Protein AF-A0AAW5YZK3-F1 (afdb_monomer)

Structure (mmCIF, N/CA/C/O backbone):
data_AF-A0AAW5YZK3-F1
#
_entry.id   AF-A0AAW5YZK3-F1
#
loop_
_atom_site.group_PDB
_atom_site.id
_atom_site.type_symbol
_atom_site.label_atom_id
_atom_site.label_alt_id
_atom_site.label_comp_id
_atom_site.label_asym_id
_atom_site.label_entity_id
_atom_site.label_seq_id
_atom_site.pdbx_PDB_ins_code
_atom_site.Cartn_x
_atom_site.Cartn_y
_atom_site.Cartn_z
_atom_site.occupancy
_atom_site.B_iso_or_equiv
_atom_site.auth_seq_id
_atom_site.auth_comp_id
_atom_site.auth_asym_id
_atom_site.auth_atom_id
_atom_site.pdbx_PDB_model_num
ATOM 1 N N . MET A 1 1 ? 20.828 -1.463 -5.508 1.00 74.38 1 MET A N 1
ATOM 2 C CA . MET A 1 1 ? 20.320 -0.079 -5.630 1.00 74.38 1 MET A CA 1
ATOM 3 C C . MET A 1 1 ? 19.887 0.434 -4.264 1.00 74.38 1 MET A C 1
ATOM 5 O O . MET A 1 1 ? 19.365 -0.356 -3.493 1.00 74.38 1 MET A O 1
ATOM 9 N N . ILE A 1 2 ? 20.081 1.724 -3.973 1.00 88.00 2 ILE A N 1
ATOM 10 C CA . ILE A 1 2 ? 19.646 2.349 -2.715 1.00 88.00 2 ILE A CA 1
ATOM 11 C C . ILE A 1 2 ? 18.360 3.149 -2.961 1.00 88.00 2 ILE A C 1
ATOM 13 O O . ILE A 1 2 ? 18.323 4.007 -3.843 1.00 88.00 2 ILE A O 1
ATOM 17 N N . ALA A 1 3 ? 17.303 2.862 -2.199 1.00 93.88 3 ALA A N 1
ATOM 18 C CA . ALA A 1 3 ? 16.050 3.607 -2.276 1.00 93.88 3 ALA A CA 1
ATOM 19 C C . ALA A 1 3 ? 16.215 5.030 -1.715 1.00 93.88 3 ALA A C 1
ATOM 21 O O . ALA A 1 3 ? 16.906 5.255 -0.723 1.00 93.88 3 ALA A O 1
ATOM 22 N N . ASN A 1 4 ? 15.553 5.997 -2.341 1.00 95.62 4 ASN A N 1
ATOM 23 C CA . ASN A 1 4 ? 15.430 7.355 -1.848 1.00 95.62 4 ASN A CA 1
ATOM 24 C C . ASN A 1 4 ? 14.722 7.316 -0.488 1.00 95.62 4 ASN A C 1
ATOM 26 O O . ASN A 1 4 ? 13.678 6.680 -0.344 1.00 95.62 4 ASN A O 1
ATOM 30 N N . ARG A 1 5 ? 15.262 8.035 0.499 1.00 94.44 5 ARG A N 1
ATOM 31 C CA . ARG A 1 5 ? 14.713 8.100 1.864 1.00 94.44 5 ARG A CA 1
ATOM 32 C C . ARG A 1 5 ? 13.261 8.595 1.945 1.00 94.44 5 ARG A C 1
ATOM 34 O O . ARG A 1 5 ? 12.606 8.359 2.951 1.00 94.44 5 ARG A O 1
ATOM 41 N N . PHE A 1 6 ? 12.776 9.293 0.919 1.00 95.25 6 PHE A N 1
ATOM 42 C CA . PHE A 1 6 ? 11.408 9.805 0.811 1.00 95.25 6 PHE A CA 1
ATOM 43 C C . PHE A 1 6 ? 10.542 8.997 -0.164 1.00 95.25 6 PHE A C 1
ATOM 45 O O . PHE A 1 6 ? 9.421 9.400 -0.471 1.00 95.25 6 PHE A O 1
ATOM 52 N N . TYR A 1 7 ? 11.031 7.857 -0.662 1.00 96.81 7 TYR A N 1
ATOM 53 C CA . TYR A 1 7 ? 10.205 6.949 -1.446 1.00 96.81 7 TYR A CA 1
ATOM 54 C C . TYR A 1 7 ? 9.091 6.364 -0.555 1.00 96.81 7 TYR A C 1
ATOM 56 O O . TYR A 1 7 ? 9.376 5.804 0.507 1.00 96.81 7 TYR A O 1
ATOM 64 N N . PRO A 1 8 ? 7.814 6.458 -0.956 1.00 97.06 8 PRO A N 1
ATOM 65 C CA . PRO A 1 8 ? 6.667 6.164 -0.095 1.00 97.06 8 PRO A CA 1
ATOM 66 C C . PRO A 1 8 ? 6.359 4.659 -0.006 1.00 97.06 8 PRO A C 1
ATOM 68 O O . PRO A 1 8 ? 5.234 4.241 -0.275 1.00 97.06 8 PRO A O 1
ATOM 71 N N . SER A 1 9 ? 7.329 3.819 0.361 1.00 97.19 9 SER A N 1
ATOM 72 C CA . SER A 1 9 ? 7.193 2.351 0.330 1.00 97.19 9 SER A CA 1
ATOM 73 C C . SER A 1 9 ? 5.989 1.825 1.125 1.00 97.19 9 SER A C 1
ATOM 75 O O . SER A 1 9 ? 5.277 0.951 0.639 1.00 97.19 9 SER A O 1
ATOM 77 N N . SER A 1 10 ? 5.703 2.393 2.299 1.00 96.88 10 SER A N 1
ATOM 78 C CA . SER A 1 10 ? 4.558 2.007 3.139 1.00 96.88 10 SER A CA 1
ATOM 79 C C . SER A 1 10 ? 3.222 2.626 2.710 1.00 96.88 10 SER A C 1
ATOM 81 O O . SER A 1 10 ? 2.168 2.138 3.106 1.00 96.88 10 SER A O 1
ATOM 83 N N . GLN A 1 11 ? 3.236 3.680 1.887 1.00 97.62 11 GLN A N 1
ATOM 84 C CA . GLN A 1 11 ? 2.025 4.378 1.423 1.00 97.62 11 GLN A CA 1
ATOM 85 C C . GLN A 1 11 ? 1.646 4.013 -0.022 1.00 97.62 11 GLN A C 1
ATOM 87 O O . GLN A 1 11 ? 0.501 4.215 -0.435 1.00 97.62 11 GLN A O 1
ATOM 92 N N . ARG A 1 12 ? 2.581 3.455 -0.796 1.00 97.88 12 ARG A N 1
ATOM 93 C CA . ARG A 1 12 ? 2.379 2.984 -2.168 1.00 97.88 12 ARG A CA 1
ATOM 94 C C . ARG A 1 12 ? 1.769 1.584 -2.178 1.00 97.88 12 ARG A C 1
ATOM 96 O O . ARG A 1 12 ? 2.127 0.735 -1.373 1.00 97.88 12 ARG A O 1
ATOM 103 N N . CYS A 1 13 ? 0.850 1.316 -3.093 1.00 98.25 13 CYS A N 1
ATOM 104 C CA . CYS A 1 13 ? 0.305 -0.021 -3.294 1.00 98.25 13 CYS A CA 1
ATOM 105 C C . CYS A 1 13 ? 1.244 -0.820 -4.194 1.00 98.25 13 CYS A C 1
ATOM 107 O O . CYS A 1 13 ? 1.470 -0.415 -5.333 1.00 98.25 13 CYS A O 1
ATOM 109 N N . ALA A 1 14 ? 1.723 -1.974 -3.734 1.00 97.94 14 ALA A N 1
ATOM 110 C CA . ALA A 1 14 ? 2.561 -2.846 -4.553 1.00 97.94 14 ALA A CA 1
ATOM 111 C C . ALA A 1 14 ? 1.828 -3.380 -5.801 1.00 97.94 14 ALA A C 1
ATOM 113 O O . ALA A 1 14 ? 2.454 -3.606 -6.829 1.00 97.94 14 ALA A O 1
ATOM 114 N N . ALA A 1 15 ? 0.498 -3.524 -5.739 1.00 97.75 15 ALA A N 1
ATOM 115 C CA . ALA A 1 15 ? -0.296 -4.104 -6.825 1.00 97.75 15 ALA A CA 1
ATOM 116 C C . ALA A 1 15 ? -0.652 -3.120 -7.953 1.00 97.75 15 ALA A C 1
ATOM 118 O O . ALA A 1 15 ? -0.796 -3.533 -9.098 1.00 97.75 15 ALA A O 1
ATOM 119 N N . CYS A 1 16 ? -0.834 -1.829 -7.653 1.00 97.62 16 CYS A N 1
ATOM 120 C CA . CYS A 1 16 ? -1.260 -0.841 -8.660 1.00 97.62 16 CYS A CA 1
ATOM 121 C C . CYS A 1 16 ? -0.438 0.453 -8.678 1.00 97.62 16 CYS A C 1
ATOM 123 O O . CYS A 1 16 ? -0.715 1.347 -9.472 1.00 97.62 16 CYS A O 1
ATOM 125 N N . GLY A 1 17 ? 0.533 0.605 -7.776 1.00 96.75 17 GLY A N 1
ATOM 126 C CA . GLY A 1 17 ? 1.386 1.788 -7.680 1.00 96.75 17 GLY A CA 1
ATOM 127 C C . GLY A 1 17 ? 0.720 3.048 -7.118 1.00 96.75 17 GLY A C 1
ATOM 128 O O . GLY A 1 17 ? 1.411 4.051 -6.955 1.00 96.75 17 GLY A O 1
ATOM 129 N N . ASN A 1 18 ? -0.579 3.022 -6.791 1.00 97.06 18 ASN A N 1
ATOM 130 C CA . ASN A 1 18 ? -1.264 4.167 -6.183 1.00 97.06 18 ASN A CA 1
ATOM 131 C C . ASN A 1 18 ? -0.648 4.523 -4.825 1.00 97.06 18 ASN A C 1
ATOM 133 O O . ASN A 1 18 ? -0.402 3.633 -4.012 1.00 97.06 18 ASN A O 1
ATOM 137 N N . VAL A 1 19 ? -0.451 5.813 -4.559 1.00 97.44 19 VAL A N 1
ATOM 138 C CA . VAL A 1 19 ? 0.102 6.305 -3.291 1.00 97.44 19 VAL A CA 1
ATOM 139 C C . VAL A 1 19 ? -1.014 6.949 -2.489 1.00 97.44 19 VAL A C 1
ATOM 141 O O . VAL A 1 19 ? -1.726 7.814 -2.995 1.00 97.44 19 VAL A O 1
ATOM 144 N N . LYS A 1 20 ? -1.169 6.516 -1.239 1.00 96.94 20 LYS A N 1
ATOM 145 C CA . LYS A 1 20 ? -2.121 7.108 -0.2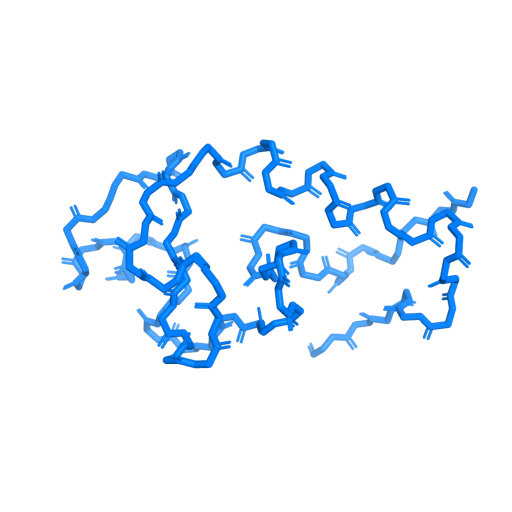98 1.00 96.94 20 LYS A CA 1
ATOM 146 C C . LYS A 1 20 ? -1.774 8.575 -0.035 1.00 96.94 20 LYS A C 1
ATOM 148 O O . LYS A 1 20 ? -0.611 8.905 0.199 1.00 96.94 20 LYS A O 1
ATOM 153 N N . LYS A 1 21 ? -2.791 9.433 -0.055 1.00 95.00 21 LYS A N 1
ATOM 154 C CA . LYS A 1 21 ? -2.694 10.873 0.217 1.00 95.00 21 LYS A CA 1
ATOM 155 C C . LYS A 1 21 ? -3.581 11.229 1.402 1.00 95.00 21 LYS A C 1
ATOM 157 O O . LYS A 1 21 ? -4.499 10.479 1.714 1.00 95.00 21 LYS A O 1
ATOM 162 N N . ASP A 1 22 ? -3.267 12.343 2.052 1.00 93.94 22 ASP A N 1
ATOM 163 C CA . ASP A 1 22 ? -4.106 12.955 3.083 1.00 93.94 22 ASP A CA 1
ATOM 164 C C . ASP A 1 22 ? -4.580 11.961 4.158 1.00 93.94 22 ASP A C 1
ATOM 166 O O . ASP A 1 22 ? -3.759 11.301 4.804 1.00 93.94 22 ASP A O 1
ATOM 170 N N . ASP A 1 23 ? -5.891 11.848 4.348 1.00 93.88 23 ASP A N 1
ATOM 171 C CA . ASP A 1 23 ? -6.535 11.014 5.358 1.00 93.88 23 ASP A CA 1
ATOM 172 C C . ASP A 1 23 ? -6.623 9.525 4.978 1.00 93.88 23 ASP A C 1
ATOM 174 O O . ASP A 1 23 ? -6.998 8.703 5.808 1.00 93.88 23 ASP A O 1
ATOM 178 N N . GLU A 1 24 ? -6.186 9.153 3.775 1.00 95.44 24 GLU A N 1
ATOM 179 C CA . GLU A 1 24 ? -6.070 7.757 3.338 1.00 95.44 24 GLU A CA 1
ATOM 180 C C . GLU A 1 24 ? -4.736 7.124 3.762 1.00 95.44 24 GLU A C 1
ATOM 182 O O . GLU A 1 24 ? -4.533 5.912 3.589 1.00 95.44 24 GLU A O 1
ATOM 187 N N . LYS A 1 25 ? -3.790 7.944 4.248 1.00 97.19 25 LYS A N 1
ATOM 188 C CA . LYS A 1 25 ? -2.453 7.512 4.671 1.00 97.19 25 LYS A CA 1
ATOM 189 C C . LYS A 1 25 ? -2.527 6.584 5.877 1.00 97.19 25 LYS A C 1
ATOM 191 O O . LYS A 1 25 ? -3.375 6.722 6.752 1.00 97.19 25 LYS A O 1
ATOM 196 N N . ILE A 1 26 ? -1.549 5.686 5.968 1.00 96.50 26 ILE A N 1
ATOM 197 C CA . ILE A 1 26 ? -1.333 4.855 7.158 1.00 96.50 26 ILE A CA 1
ATOM 198 C C . ILE A 1 26 ? -0.706 5.726 8.251 1.00 96.50 26 ILE A C 1
ATOM 200 O O . ILE A 1 26 ? 0.511 5.759 8.433 1.00 96.50 26 ILE A O 1
ATOM 204 N N . THR A 1 27 ? -1.554 6.490 8.927 1.00 95.88 27 THR A N 1
ATOM 205 C CA . THR A 1 27 ? -1.270 7.323 10.100 1.00 95.88 27 THR A CA 1
ATOM 206 C C . THR A 1 27 ? -2.288 6.989 11.187 1.00 95.88 27 THR A C 1
ATOM 208 O O . THR A 1 27 ? -3.257 6.280 10.933 1.00 95.88 27 THR A O 1
ATOM 211 N N . LEU A 1 28 ? -2.122 7.523 12.399 1.00 95.50 28 LEU A N 1
ATOM 212 C CA . LEU A 1 28 ? -3.136 7.364 13.449 1.00 95.50 28 LEU A CA 1
ATOM 213 C C . LEU A 1 28 ? -4.518 7.877 13.004 1.00 95.50 28 LEU A C 1
ATOM 215 O O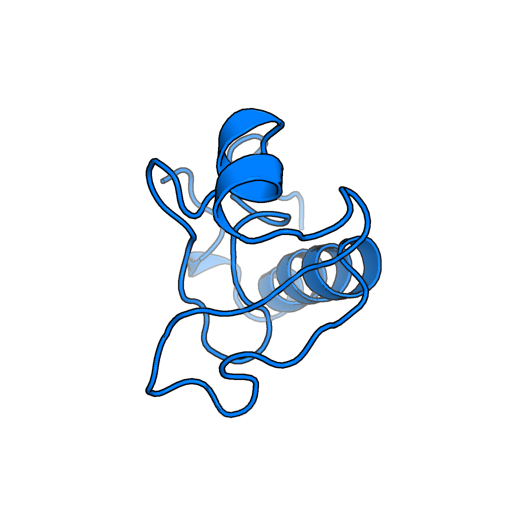 . LEU A 1 28 ? -5.524 7.208 13.232 1.00 95.50 28 LEU A O 1
ATOM 219 N N . SER A 1 29 ? -4.567 9.032 12.332 1.00 95.38 29 SER A N 1
ATOM 220 C CA . SER A 1 29 ? -5.811 9.626 11.834 1.00 95.38 29 SER A CA 1
ATOM 221 C C . SER A 1 29 ? -6.434 8.822 10.693 1.00 95.38 29 SER A C 1
ATOM 223 O O . SER A 1 29 ? -7.628 8.531 10.753 1.00 95.38 29 SER A O 1
ATOM 225 N N . GLY A 1 30 ? -5.647 8.406 9.696 1.00 96.69 30 GLY A N 1
ATOM 226 C CA . GLY A 1 30 ? -6.169 7.617 8.578 1.00 96.69 30 GLY A CA 1
ATOM 227 C C . GLY A 1 30 ? -6.609 6.217 9.001 1.00 96.69 30 GLY A C 1
ATOM 228 O O . GLY A 1 30 ? -7.686 5.758 8.629 1.00 96.69 30 GLY A O 1
ATOM 229 N N . ASN A 1 31 ? -5.856 5.572 9.894 1.00 96.38 31 ASN A N 1
ATOM 230 C CA . ASN A 1 31 ? -6.250 4.289 10.475 1.00 96.38 31 ASN A CA 1
ATOM 231 C C . ASN A 1 31 ? -7.580 4.393 11.231 1.00 96.38 31 ASN A C 1
ATOM 233 O O . ASN A 1 31 ? -8.448 3.540 11.068 1.00 96.38 31 ASN A O 1
ATOM 237 N N . LYS A 1 32 ? -7.777 5.469 12.006 1.00 97.12 32 LYS A N 1
ATOM 238 C CA . LYS A 1 32 ? -9.047 5.734 12.694 1.00 97.12 32 LYS A CA 1
ATOM 239 C C . LYS A 1 32 ? -10.200 5.962 11.710 1.00 97.12 32 LYS A C 1
ATOM 241 O O . LYS A 1 32 ? -11.284 5.443 11.950 1.00 97.12 32 LYS A O 1
ATOM 246 N N . LYS A 1 33 ? -9.975 6.699 10.613 1.00 96.69 33 LYS A N 1
ATOM 247 C CA . LYS A 1 33 ? -10.981 6.944 9.561 1.00 96.69 33 LYS A CA 1
ATOM 248 C C . LYS A 1 33 ? -11.475 5.642 8.929 1.00 96.69 33 LYS A C 1
ATOM 250 O O . LYS A 1 33 ? -12.671 5.493 8.699 1.00 96.69 33 LYS A O 1
ATOM 255 N N . HIS A 1 34 ? -10.563 4.716 8.646 1.00 96.06 34 HIS A N 1
ATOM 256 C CA . HIS A 1 34 ? -10.880 3.488 7.915 1.00 96.06 34 HIS A CA 1
ATOM 257 C C . HIS A 1 34 ? -11.087 2.250 8.794 1.00 96.06 34 HIS A C 1
ATOM 259 O O . HIS A 1 34 ? -11.432 1.193 8.271 1.00 96.06 34 HIS A O 1
ATOM 265 N N . GLY A 1 35 ? -10.871 2.354 10.106 1.00 96.75 35 GLY A N 1
ATOM 266 C CA . GLY A 1 35 ? -10.965 1.216 11.021 1.00 96.75 35 GLY A CA 1
ATOM 267 C C . GLY A 1 35 ? -9.883 0.153 10.794 1.00 96.75 35 GLY A C 1
ATOM 268 O O . GLY A 1 35 ? -10.129 -1.020 11.054 1.00 96.75 35 GLY A O 1
ATOM 269 N N . THR A 1 36 ? -8.704 0.542 10.299 1.00 96.94 36 THR A N 1
ATOM 270 C CA . THR A 1 36 ? -7.593 -0.379 10.000 1.00 96.94 36 THR A CA 1
ATOM 271 C C . THR A 1 36 ? -6.538 -0.367 11.100 1.00 96.94 36 THR A C 1
ATOM 273 O O . THR A 1 36 ? -6.274 0.662 11.728 1.00 96.94 36 THR A O 1
ATOM 276 N N . LYS A 1 37 ? -5.865 -1.498 11.314 1.00 97.44 37 LYS A N 1
ATOM 277 C CA . LYS A 1 37 ? -4.703 -1.568 12.210 1.00 97.44 37 LYS A CA 1
ATOM 278 C C . LYS A 1 37 ? -3.467 -0.971 11.543 1.00 97.44 37 LYS A C 1
ATOM 280 O O . LYS A 1 37 ? -3.377 -0.843 10.326 1.00 97.44 37 LYS A O 1
ATOM 285 N N . HIS A 1 38 ? -2.467 -0.609 12.343 1.00 96.25 38 HIS A N 1
ATOM 286 C CA . HIS A 1 38 ? -1.257 0.030 11.820 1.00 96.25 38 HIS A CA 1
ATOM 287 C C . HIS A 1 38 ? -0.350 -0.906 11.003 1.00 96.25 38 HIS A C 1
ATOM 289 O O . HIS A 1 38 ? 0.433 -0.422 10.188 1.00 96.25 38 HIS A O 1
ATOM 295 N N . ASN A 1 39 ? -0.458 -2.221 11.200 1.00 97.38 39 ASN A N 1
ATOM 296 C CA . ASN A 1 39 ? 0.230 -3.251 10.417 1.00 97.38 39 ASN A CA 1
ATOM 297 C C . ASN A 1 39 ? 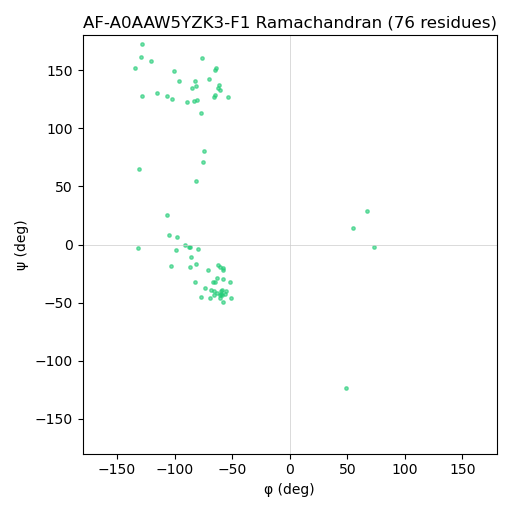-0.552 -3.682 9.161 1.00 97.38 39 ASN A C 1
ATOM 299 O O . ASN A 1 39 ? -0.063 -4.501 8.389 1.00 97.38 39 ASN A O 1
ATOM 303 N N . GLU A 1 40 ? -1.749 -3.141 8.942 1.00 98.12 40 GLU A N 1
ATOM 304 C CA . GLU A 1 40 ? -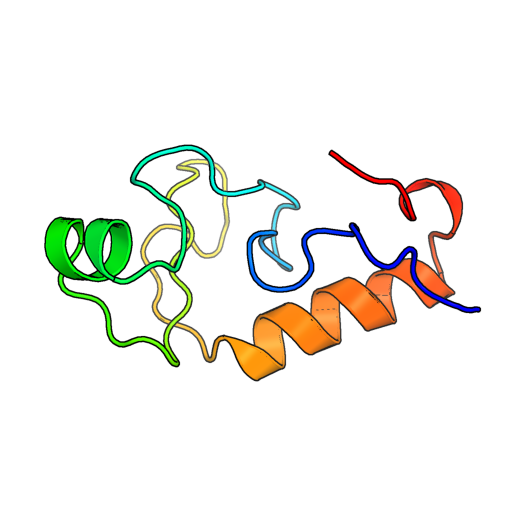2.585 -3.460 7.789 1.00 98.12 40 GLU A CA 1
ATOM 305 C C . GLU A 1 40 ? -2.392 -2.421 6.681 1.00 98.12 40 GLU A C 1
ATOM 307 O O . GLU A 1 40 ? -2.301 -1.214 6.921 1.00 98.12 40 GLU A O 1
ATOM 312 N N . TYR A 1 41 ? -2.359 -2.891 5.438 1.00 98.31 41 TYR A N 1
ATOM 313 C CA . TYR A 1 41 ? -2.434 -2.058 4.249 1.00 98.31 41 TYR A CA 1
ATOM 314 C C . TYR A 1 41 ? -3.719 -2.376 3.488 1.00 98.31 41 TYR A C 1
ATOM 316 O O . TYR A 1 41 ? -3.999 -3.531 3.175 1.00 98.31 41 TYR A O 1
ATOM 324 N N . VAL A 1 42 ? -4.473 -1.335 3.133 1.00 98.31 42 VAL A N 1
ATOM 325 C CA . VAL A 1 42 ? -5.674 -1.438 2.294 1.00 98.31 42 VAL A CA 1
ATOM 326 C C . VAL A 1 42 ? -5.570 -0.444 1.144 1.00 98.31 42 VAL A C 1
ATOM 328 O O . VAL A 1 42 ? -5.319 0.745 1.362 1.00 98.31 42 VAL A O 1
ATOM 331 N N . CYS A 1 43 ? -5.749 -0.907 -0.095 1.00 98.19 43 CYS A N 1
ATOM 332 C CA . CYS A 1 43 ? -5.747 -0.032 -1.265 1.00 98.19 43 CYS A CA 1
ATOM 333 C C . CYS A 1 43 ? -7.155 0.495 -1.563 1.00 98.19 43 CYS A C 1
ATOM 335 O O . CYS A 1 43 ? -8.058 -0.288 -1.846 1.00 98.19 43 CYS A O 1
ATOM 337 N N . TYR A 1 44 ? -7.316 1.818 -1.601 1.00 96.62 44 TYR A N 1
ATOM 338 C CA . TYR A 1 44 ? -8.602 2.471 -1.883 1.00 96.62 44 TYR A CA 1
ATOM 339 C C . TYR A 1 44 ? -8.761 2.921 -3.346 1.00 96.62 44 TYR A C 1
ATOM 341 O O . TYR A 1 44 ? -9.746 3.556 -3.716 1.00 96.62 44 TYR A O 1
ATOM 349 N N . ASN A 1 45 ? -7.812 2.561 -4.218 1.00 97.31 45 ASN A N 1
ATOM 350 C CA . ASN A 1 45 ? -7.953 2.771 -5.656 1.00 97.31 45 ASN A CA 1
ATOM 351 C C . ASN A 1 45 ? -8.899 1.715 -6.248 1.00 97.31 45 ASN A C 1
ATOM 353 O O . ASN A 1 45 ? -8.536 0.543 -6.321 1.0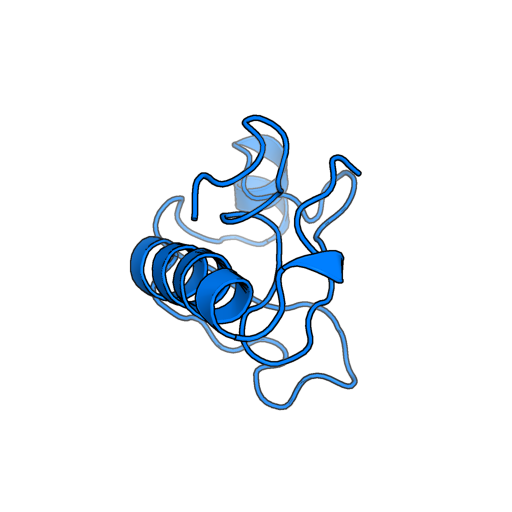0 97.31 45 ASN A O 1
ATOM 357 N N . LYS A 1 46 ? -10.071 2.138 -6.736 1.00 97.12 46 LYS A N 1
ATOM 358 C CA . LYS A 1 46 ? -11.093 1.257 -7.337 1.00 97.12 46 LYS A CA 1
ATOM 359 C C . LYS A 1 46 ? -10.600 0.447 -8.543 1.00 97.12 46 LYS A C 1
ATOM 361 O O . LYS A 1 46 ? -11.186 -0.578 -8.859 1.00 97.12 46 LYS A O 1
ATOM 366 N N . LYS A 1 47 ? -9.534 0.892 -9.219 1.00 97.56 47 LYS A N 1
ATOM 367 C CA . LYS A 1 47 ? -8.923 0.175 -10.355 1.00 97.56 47 LYS A CA 1
ATOM 368 C C . LYS A 1 47 ? -7.883 -0.867 -9.921 1.00 97.56 47 LYS A C 1
ATOM 370 O O . LYS A 1 47 ? -7.278 -1.515 -10.768 1.00 97.56 47 LYS A O 1
ATOM 375 N N . CYS A 1 48 ? -7.615 -0.991 -8.621 1.00 98.0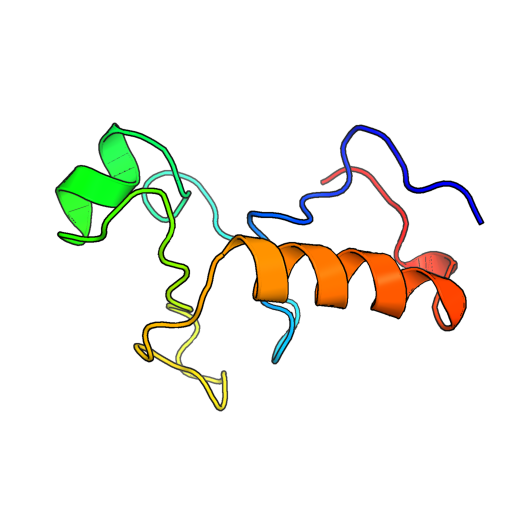0 48 CYS A N 1
ATOM 376 C CA . CYS A 1 48 ? -6.633 -1.927 -8.092 1.00 98.00 48 CYS A CA 1
ATOM 377 C C . CYS A 1 48 ? -7.229 -3.341 -7.986 1.00 98.00 48 CYS A C 1
ATOM 379 O O . CYS A 1 48 ? -8.313 -3.489 -7.421 1.00 98.00 48 CYS A O 1
ATOM 381 N N . PRO A 1 49 ? -6.506 -4.402 -8.390 1.00 96.69 49 PRO A N 1
ATOM 382 C CA . PRO A 1 49 ? -6.939 -5.789 -8.156 1.00 96.69 49 PRO A CA 1
ATOM 383 C C . PRO A 1 49 ? -7.045 -6.156 -6.659 1.00 96.69 49 PRO A C 1
ATOM 385 O O . PRO A 1 49 ? -7.713 -7.126 -6.285 1.00 96.69 49 PRO A O 1
ATOM 388 N N . ASN A 1 50 ? -6.413 -5.356 -5.794 1.00 95.69 50 ASN A N 1
ATOM 389 C CA . ASN A 1 50 ? -6.477 -5.462 -4.337 1.00 95.69 50 ASN A CA 1
ATOM 390 C C . ASN A 1 50 ? -7.335 -4.359 -3.696 1.00 95.69 50 ASN A C 1
ATOM 392 O O . ASN A 1 50 ? -7.102 -3.993 -2.544 1.00 95.69 50 ASN A O 1
ATOM 396 N N . TYR A 1 51 ? -8.301 -3.800 -4.431 1.00 97.62 51 TYR A N 1
ATOM 397 C CA . TYR A 1 51 ? -9.231 -2.816 -3.879 1.00 97.62 51 TYR A CA 1
ATOM 398 C C . TYR A 1 51 ? -9.923 -3.356 -2.617 1.00 97.62 51 TYR A C 1
ATOM 400 O O . TYR A 1 51 ? -10.472 -4.457 -2.637 1.00 97.62 51 TYR A O 1
ATOM 408 N N . ASN A 1 52 ? -9.864 -2.588 -1.523 1.00 97.38 52 ASN A N 1
ATOM 409 C CA . ASN A 1 52 ? -10.434 -2.907 -0.207 1.00 97.38 52 ASN A CA 1
ATOM 410 C C . ASN A 1 52 ? -10.004 -4.249 0.418 1.00 97.38 52 ASN A C 1
ATOM 412 O O . ASN A 1 52 ? -10.594 -4.682 1.405 1.00 97.38 52 ASN A O 1
ATOM 416 N N . LYS A 1 53 ? -8.958 -4.901 -0.103 1.00 97.75 53 LYS A N 1
ATOM 417 C CA . LYS A 1 53 ? -8.379 -6.091 0.529 1.00 97.75 53 LYS A CA 1
ATOM 418 C C . LYS A 1 53 ? -7.367 -5.671 1.587 1.00 97.75 53 LYS A C 1
ATOM 420 O O . LYS A 1 53 ? -6.528 -4.807 1.327 1.00 97.75 53 LYS A O 1
ATOM 425 N N . VAL A 1 54 ? -7.437 -6.312 2.749 1.00 98.12 54 VAL A N 1
ATOM 426 C CA . VAL A 1 54 ? -6.436 -6.178 3.810 1.00 98.12 54 VAL A CA 1
ATOM 427 C C . VAL A 1 54 ? -5.244 -7.062 3.465 1.00 98.12 54 VAL A C 1
ATOM 429 O O . VAL A 1 54 ? -5.399 -8.261 3.242 1.00 98.12 54 VAL A O 1
ATOM 432 N N . VAL A 1 55 ? -4.057 -6.465 3.405 1.00 97.56 55 VAL A N 1
ATOM 433 C CA . VAL A 1 55 ? -2.780 -7.175 3.259 1.00 97.56 55 VAL A CA 1
ATOM 434 C C . VAL A 1 55 ? -1.802 -6.706 4.331 1.00 97.56 55 VAL A C 1
ATOM 436 O O . VAL A 1 55 ? -1.982 -5.636 4.915 1.00 97.56 55 VAL A O 1
ATOM 439 N N . ASP A 1 56 ? -0.755 -7.486 4.582 1.00 98.31 56 ASP A N 1
ATOM 440 C CA . ASP A 1 56 ? 0.309 -7.081 5.498 1.00 98.31 56 ASP A CA 1
ATOM 441 C C . ASP A 1 56 ? 1.070 -5.858 4.950 1.00 98.31 56 ASP A C 1
ATOM 443 O O . ASP A 1 56 ? 1.500 -5.824 3.787 1.00 98.31 56 ASP A O 1
ATOM 447 N N . ARG A 1 57 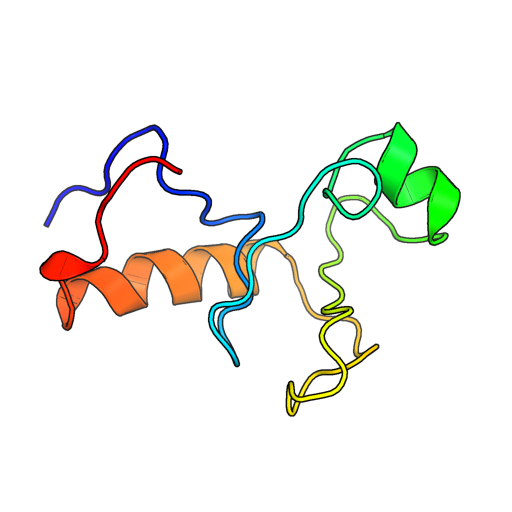? 1.206 -4.819 5.781 1.00 98.19 57 ARG A N 1
ATOM 448 C CA . ARG A 1 57 ? 1.834 -3.550 5.393 1.00 98.19 57 ARG A CA 1
ATOM 449 C C . ARG A 1 57 ? 3.316 -3.711 5.097 1.00 98.19 57 ARG A C 1
ATOM 451 O O . ARG A 1 57 ? 3.804 -3.079 4.157 1.00 98.19 57 ARG A O 1
ATOM 458 N N . ASP A 1 58 ? 4.021 -4.512 5.884 1.00 98.19 58 ASP A N 1
ATOM 459 C CA . ASP A 1 58 ? 5.468 -4.654 5.767 1.00 98.19 58 ASP A CA 1
ATOM 460 C C . ASP A 1 58 ? 5.811 -5.483 4.524 1.00 98.19 58 ASP A C 1
ATOM 462 O O . ASP A 1 58 ? 6.700 -5.100 3.763 1.00 98.19 58 ASP A O 1
ATOM 466 N N . MET A 1 59 ? 5.009 -6.505 4.211 1.00 98.44 59 MET A N 1
ATOM 467 C CA . MET A 1 59 ? 5.062 -7.225 2.937 1.00 98.44 59 MET A CA 1
ATOM 468 C C . MET A 1 59 ? 4.782 -6.296 1.746 1.00 98.44 59 MET A C 1
ATOM 470 O O . MET A 1 59 ? 5.530 -6.298 0.766 1.00 98.44 59 MET A O 1
ATOM 474 N N . ASN A 1 60 ? 3.750 -5.442 1.822 1.00 98.50 60 ASN A N 1
ATOM 475 C CA . ASN A 1 60 ? 3.480 -4.442 0.781 1.00 98.50 60 ASN A CA 1
ATOM 476 C C . ASN A 1 60 ? 4.657 -3.462 0.603 1.00 98.50 60 ASN A C 1
ATOM 478 O O . ASN A 1 60 ? 5.049 -3.164 -0.527 1.00 98.50 60 ASN A O 1
ATOM 482 N N . ALA A 1 61 ? 5.247 -2.981 1.699 1.00 98.31 61 ALA A N 1
ATOM 483 C CA . ALA A 1 61 ? 6.387 -2.072 1.661 1.00 98.31 61 ALA A CA 1
ATOM 484 C C . ALA A 1 61 ? 7.643 -2.735 1.081 1.00 98.31 61 ALA A C 1
ATOM 486 O O . ALA A 1 61 ? 8.302 -2.131 0.231 1.00 98.31 61 ALA A O 1
ATOM 487 N N . MET A 1 62 ? 7.937 -3.976 1.477 1.00 97.94 62 MET A N 1
ATOM 488 C CA . MET A 1 62 ? 9.040 -4.766 0.929 1.00 97.94 62 MET A CA 1
ATOM 489 C C . MET A 1 62 ? 8.885 -4.934 -0.583 1.00 97.94 62 MET A C 1
ATOM 491 O O . MET A 1 62 ? 9.803 -4.589 -1.322 1.00 97.94 62 MET A O 1
ATOM 495 N N . MET A 1 63 ? 7.705 -5.337 -1.066 1.00 98.31 63 MET A N 1
ATOM 496 C CA . MET A 1 63 ? 7.452 -5.467 -2.507 1.00 98.31 63 MET A CA 1
ATOM 497 C C . MET A 1 63 ? 7.665 -4.145 -3.260 1.00 98.31 63 MET A C 1
ATOM 499 O O . MET A 1 63 ? 8.239 -4.141 -4.347 1.00 98.31 63 MET A O 1
ATOM 503 N N . ASN A 1 64 ? 7.263 -3.006 -2.685 1.00 97.94 64 ASN A N 1
ATOM 504 C CA . ASN A 1 64 ? 7.516 -1.695 -3.291 1.00 97.94 64 ASN A CA 1
ATOM 505 C C . ASN A 1 64 ? 9.001 -1.336 -3.382 1.00 97.94 64 ASN A C 1
ATOM 507 O O . ASN A 1 64 ? 9.363 -0.590 -4.292 1.00 97.94 64 ASN A O 1
ATOM 511 N N . LEU A 1 65 ? 9.827 -1.790 -2.436 1.00 97.50 65 LEU A N 1
ATOM 512 C CA . LEU A 1 65 ? 11.276 -1.578 -2.444 1.00 97.50 65 LEU A CA 1
ATOM 513 C C . LEU A 1 65 ? 11.959 -2.524 -3.435 1.00 97.50 65 LEU A C 1
ATOM 515 O O . LEU A 1 65 ? 12.767 -2.069 -4.241 1.00 97.50 65 LEU A O 1
ATOM 519 N N . THR A 1 66 ? 11.581 -3.803 -3.440 1.00 97.50 66 THR A N 1
ATOM 520 C CA . THR A 1 66 ? 12.073 -4.806 -4.396 1.00 97.50 66 THR A CA 1
ATOM 521 C C . THR A 1 66 ? 11.740 -4.410 -5.832 1.00 97.50 66 THR A C 1
ATOM 523 O O . THR A 1 66 ? 12.605 -4.492 -6.695 1.00 97.50 66 THR A O 1
ATOM 526 N N . PHE A 1 67 ? 10.545 -3.857 -6.081 1.00 96.75 67 PHE A N 1
ATOM 527 C CA . PHE A 1 67 ? 10.144 -3.322 -7.390 1.00 96.75 67 PHE A CA 1
ATOM 528 C C . PHE A 1 67 ? 11.149 -2.319 -7.971 1.00 96.75 67 PHE A C 1
ATOM 530 O O . PHE A 1 67 ? 11.310 -2.230 -9.190 1.00 96.75 67 PHE A O 1
ATOM 537 N N . LEU A 1 68 ? 11.828 -1.556 -7.110 1.00 96.88 68 LEU A N 1
ATOM 538 C CA . LEU A 1 68 ? 12.805 -0.580 -7.555 1.00 96.88 68 LEU A CA 1
ATOM 539 C C . LEU A 1 68 ? 14.027 -1.264 -8.196 1.00 96.88 68 LEU A C 1
ATOM 541 O O . LEU A 1 68 ? 14.576 -0.690 -9.130 1.00 96.88 68 LEU A O 1
ATOM 545 N N . ILE A 1 69 ? 14.429 -2.468 -7.760 1.00 95.88 69 ILE A N 1
ATOM 546 C CA . ILE A 1 69 ? 15.602 -3.190 -8.299 1.00 95.88 69 ILE A CA 1
ATOM 547 C C . ILE A 1 69 ? 15.536 -3.270 -9.828 1.00 95.88 69 ILE A C 1
ATOM 549 O O . ILE A 1 69 ? 16.503 -2.908 -10.495 1.00 95.88 69 ILE A O 1
ATOM 553 N N . ASP A 1 70 ? 14.367 -3.629 -10.357 1.00 96.31 70 ASP A N 1
ATOM 554 C CA . ASP A 1 70 ? 14.128 -3.739 -11.799 1.00 96.31 70 ASP A CA 1
ATOM 555 C C . ASP A 1 70 ? 13.700 -2.406 -12.438 1.00 96.31 70 ASP A C 1
ATOM 557 O O . ASP A 1 70 ? 13.804 -2.218 -13.650 1.00 96.31 70 ASP A O 1
ATOM 561 N N . HIS A 1 71 ? 13.217 -1.449 -11.636 1.00 95.62 71 HIS A N 1
ATOM 562 C CA . HIS A 1 71 ? 12.662 -0.185 -12.124 1.00 95.62 71 HIS A CA 1
ATOM 563 C C . HIS A 1 71 ? 13.227 1.054 -11.399 1.00 95.62 71 HIS A C 1
ATOM 565 O O . HIS A 1 71 ? 12.474 1.825 -10.782 1.00 95.62 71 HIS A O 1
ATOM 571 N N . PRO A 1 72 ? 14.537 1.333 -11.537 1.00 94.69 72 PRO A N 1
ATOM 572 C CA . PRO A 1 72 ? 15.227 2.410 -10.822 1.00 94.69 72 PRO A CA 1
ATOM 573 C C . PRO A 1 72 ? 14.627 3.801 -11.062 1.00 94.69 72 PRO A C 1
ATOM 575 O O . PRO A 1 72 ? 14.640 4.650 -10.174 1.00 94.69 72 PRO A O 1
ATOM 578 N N . ARG A 1 73 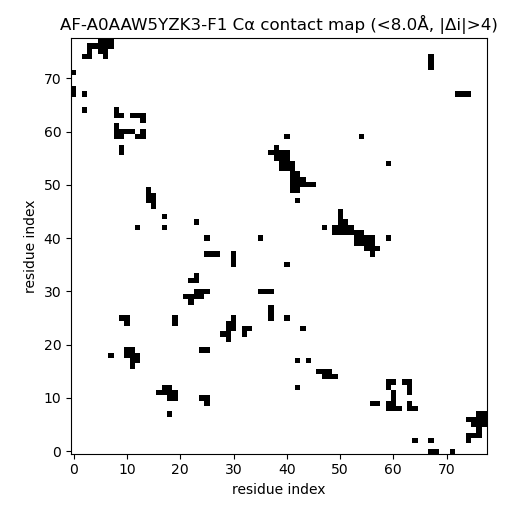? 14.023 4.035 -12.234 1.00 94.50 73 ARG A N 1
ATOM 579 C CA . ARG A 1 73 ? 13.403 5.318 -12.612 1.00 94.50 73 ARG A CA 1
ATOM 580 C C . ARG A 1 73 ? 12.254 5.776 -11.703 1.00 94.50 73 ARG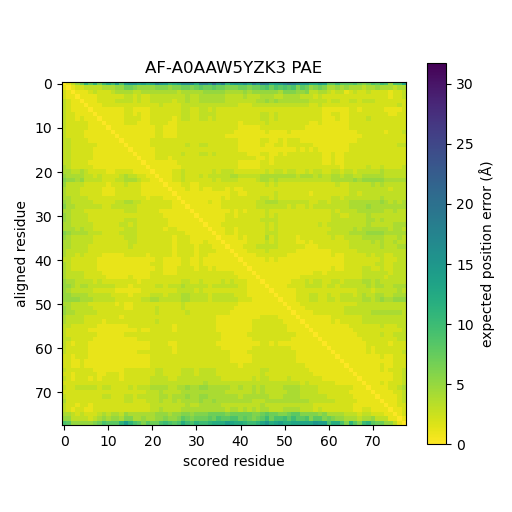 A C 1
ATOM 582 O O . ARG A 1 73 ? 11.893 6.949 -11.728 1.00 94.50 73 ARG A O 1
ATOM 589 N N . TYR A 1 74 ? 11.651 4.873 -10.925 1.00 94.12 74 TYR A N 1
ATOM 590 C CA . TYR A 1 74 ? 10.583 5.226 -9.979 1.00 94.12 74 TYR A CA 1
ATOM 591 C C . TYR A 1 74 ? 11.099 5.563 -8.579 1.00 94.12 74 TYR A C 1
ATOM 593 O O . TYR A 1 74 ? 10.299 5.906 -7.708 1.00 94.12 74 TYR A O 1
ATOM 601 N N . ASN A 1 75 ? 12.412 5.495 -8.358 1.00 95.00 75 ASN A N 1
ATOM 602 C CA . ASN A 1 75 ? 13.047 5.796 -7.085 1.00 95.00 75 ASN A CA 1
ATOM 603 C C . ASN A 1 75 ? 13.111 7.313 -6.821 1.00 95.00 75 ASN A C 1
ATOM 605 O O . ASN A 1 75 ? 14.171 7.936 -6.895 1.00 95.00 75 ASN A O 1
ATOM 609 N N . LYS A 1 76 ? 11.958 7.925 -6.547 1.00 93.00 76 LYS A N 1
ATOM 610 C CA . LYS A 1 76 ? 11.817 9.368 -6.335 1.00 93.00 76 LYS A CA 1
ATOM 611 C C . LYS A 1 76 ? 10.952 9.688 -5.122 1.00 93.00 76 LYS A C 1
ATOM 613 O O . LYS A 1 76 ? 10.064 8.914 -4.763 1.00 93.00 76 LYS A O 1
ATOM 618 N N . ALA A 1 77 ? 11.225 10.843 -4.522 1.00 88.81 77 ALA A N 1
ATOM 619 C CA . ALA A 1 77 ? 10.332 11.466 -3.555 1.00 88.81 77 ALA A CA 1
ATOM 620 C C . ALA A 1 77 ? 9.009 11.858 -4.239 1.00 88.81 77 ALA A C 1
ATOM 622 O O . ALA A 1 77 ? 8.995 12.118 -5.449 1.00 88.81 77 ALA A O 1
ATOM 623 N N . LEU A 1 78 ? 7.922 11.883 -3.466 1.00 80.44 78 LEU A N 1
ATOM 624 C CA . LEU A 1 78 ? 6.607 12.365 -3.894 1.00 80.44 78 LEU A CA 1
ATOM 625 C C . LEU A 1 78 ? 6.168 13.573 -3.080 1.00 80.44 78 LEU A C 1
ATOM 627 O O . LEU A 1 78 ? 6.537 13.625 -1.886 1.00 80.44 78 LEU A O 1
#

Sequence (78 aa):
MIANRFYPSSQRCAACGNVKKDDEKITLSGNKKHGTKHNEYVCYNKKCPNYNKVVDRDMNAMMNLTFLIDHPRYNKAL

Foldseek 3Di:
DDADPQQQLLQAFLQPRDGDDDLCGLDPNVCVVVVHDSQWDADCPPPGPRHRPTDGSVVSSVSSVVVCVVPVVSRDHD

Nearest PDB structures (foldseek):
  7vyx-assembly2_B  TM=7.849E-01  e=1.649E+00  Parasutterella muris
  1cd3-assembly1_2  TM=4.937E-01  e=7.890E+00  Sinsheimervirus phiX174

Solvent-accessible surface area (backbone atoms only — not comparable to full-atom values): 4671 Å² total; per-residue (Å²): 134,83,77,44,93,56,38,56,32,79,40,29,35,60,87,65,64,53,63,50,54,83,66,68,24,92,45,78,67,17,21,63,74,71,73,47,58,93,63,50,35,65,39,84,50,86,89,31,97,51,44,76,39,81,42,57,26,66,62,32,20,49,48,42,53,58,52,31,74,86,38,62,91,68,58,44,69,125

Radius of gyration: 12.14 Å; Cα contacts (8 Å, |Δi|>4): 113; chains: 1; bounding box: 31×20×26 Å

Mean predicted aligned error: 2.42 Å

Organism: NCBI:txid1584

InterPro domains:
  IPR010095 Cas12f1-like, TNB domain [PF07282] (3-65)

Secondary structure (DSSP, 8-state):
-PPPTT--TTTB-TTT--B--GGGSSSHHHHHHHT--TTEEEB--TTSTTBT-EEEHHHHHHHHHHHHHH-GGG----

pLDDT: mean 96.06, std 3.57, range [74.38, 98.5]